Protein AF-A0A949VRE4-F1 (afdb_monomer_lite)

Sequence (128 aa):
MARHYPQAVNSWRTNWPLLASQYRYSERIRRLIYTTNPIEGFHARLRKYTKTKRVFDNDMALLKLLYLSQQRIMEKMAAKPIFAGKEIASEMRLLFGPRFDPQLANTDQQVMSLPRTPSFKTQQQSQQ

Secondary structure (DSSP, 8-state):
-TTT-HHHHHHHHHTHHHHHGGGGS-HHHHHHHH--HHHHHHHHHHHHHHTT----SSHHHHHHHHHHHHHHHHHHHHTSPPTTHHHHHHHHHHHHHHHH-TTGGGHHHHGGGSPPPPPTTTTSSS--

Radius of gyration: 26.45 Å; chains: 1; bounding box: 51×35×86 Å

pLDDT: mean 79.76, std 18.31, range [37.28, 95.06]

Structure (mmCIF, N/CA/C/O backbone):
data_AF-A0A949VRE4-F1
#
_entry.id   AF-A0A949VRE4-F1
#
loop_
_atom_site.group_PDB
_atom_site.id
_atom_site.type_symbol
_atom_site.label_atom_id
_atom_site.label_alt_id
_atom_site.label_comp_id
_atom_site.label_asym_id
_atom_site.label_entity_id
_atom_site.label_seq_id
_atom_site.pdbx_PDB_ins_code
_atom_site.Cartn_x
_atom_site.Cartn_y
_atom_site.Cartn_z
_atom_site.occupancy
_atom_site.B_iso_or_equiv
_atom_site.auth_seq_id
_atom_site.auth_comp_id
_atom_site.auth_asym_id
_atom_site.auth_atom_id
_atom_site.pdbx_PDB_model_num
ATOM 1 N N . MET A 1 1 ? -24.816 -14.560 -11.760 1.00 54.81 1 MET A N 1
ATOM 2 C CA . MET A 1 1 ? -23.465 -14.413 -11.165 1.00 54.81 1 MET A CA 1
ATOM 3 C C . MET A 1 1 ? -22.789 -15.761 -10.913 1.00 54.81 1 MET A C 1
ATOM 5 O O . MET A 1 1 ? -21.823 -16.052 -11.605 1.00 54.81 1 MET A O 1
ATOM 9 N N . ALA A 1 2 ? -23.309 -16.627 -10.031 1.00 60.38 2 ALA A N 1
ATOM 10 C CA . ALA A 1 2 ? -22.648 -17.904 -9.700 1.00 60.38 2 ALA A CA 1
ATOM 11 C C . ALA A 1 2 ? -22.457 -18.875 -10.887 1.00 60.38 2 ALA A C 1
ATOM 13 O O . ALA A 1 2 ? -21.444 -19.561 -10.942 1.00 60.38 2 ALA A O 1
ATOM 14 N N . ARG A 1 3 ? -23.379 -18.887 -11.864 1.00 69.81 3 ARG A N 1
ATOM 15 C CA . ARG A 1 3 ? -23.261 -19.710 -13.086 1.00 69.81 3 ARG A CA 1
ATOM 16 C C . ARG A 1 3 ? -22.182 -19.240 -14.072 1.00 69.81 3 ARG A C 1
ATOM 18 O O . ARG A 1 3 ? -21.669 -20.066 -14.810 1.00 69.81 3 ARG A O 1
ATOM 25 N N . HIS A 1 4 ? -21.847 -17.948 -14.089 1.00 85.06 4 HIS A N 1
ATOM 26 C CA . HIS A 1 4 ? -20.904 -17.381 -15.067 1.00 85.06 4 HIS A CA 1
ATOM 27 C C . HIS A 1 4 ? -19.476 -17.253 -14.521 1.00 85.06 4 HIS A C 1
ATOM 29 O O . HIS A 1 4 ? -18.529 -17.340 -15.293 1.00 85.06 4 HIS A O 1
ATOM 35 N N . TYR A 1 5 ? -19.307 -17.104 -13.199 1.00 89.88 5 TYR A N 1
ATOM 36 C CA . TYR A 1 5 ? -17.990 -16.987 -12.555 1.00 89.88 5 TYR A CA 1
ATOM 37 C C . TYR A 1 5 ? -17.879 -17.880 -11.309 1.00 89.88 5 TYR A C 1
ATOM 39 O O . TYR A 1 5 ? -17.739 -17.374 -10.189 1.00 89.88 5 TYR A O 1
ATOM 47 N N . PRO A 1 6 ? -17.944 -19.214 -11.470 1.00 90.00 6 PRO A N 1
ATOM 48 C CA . PRO A 1 6 ? -17.942 -20.140 -10.339 1.00 90.00 6 PRO A CA 1
ATOM 49 C C . PRO A 1 6 ? -16.656 -20.037 -9.509 1.00 90.00 6 PRO A C 1
ATOM 51 O O . PRO A 1 6 ? -16.715 -20.072 -8.283 1.00 90.00 6 PRO A O 1
ATOM 54 N N . GLN A 1 7 ? -15.503 -19.825 -10.154 1.00 89.06 7 GLN A N 1
ATOM 55 C CA . GLN A 1 7 ? -14.214 -19.695 -9.465 1.00 89.06 7 GLN A CA 1
ATOM 56 C C . GLN A 1 7 ? -14.120 -18.430 -8.609 1.00 89.06 7 GLN A C 1
ATOM 58 O O . GLN A 1 7 ? -13.633 -18.492 -7.481 1.00 89.06 7 GLN A O 1
ATOM 63 N N . ALA A 1 8 ? -14.627 -17.297 -9.108 1.00 88.94 8 ALA A N 1
ATOM 64 C CA . ALA A 1 8 ? -14.656 -16.061 -8.334 1.00 88.94 8 ALA A CA 1
ATOM 65 C C . ALA A 1 8 ? -15.502 -16.257 -7.071 1.00 88.94 8 ALA A C 1
ATOM 67 O O . ALA A 1 8 ? -15.019 -16.029 -5.966 1.00 88.94 8 ALA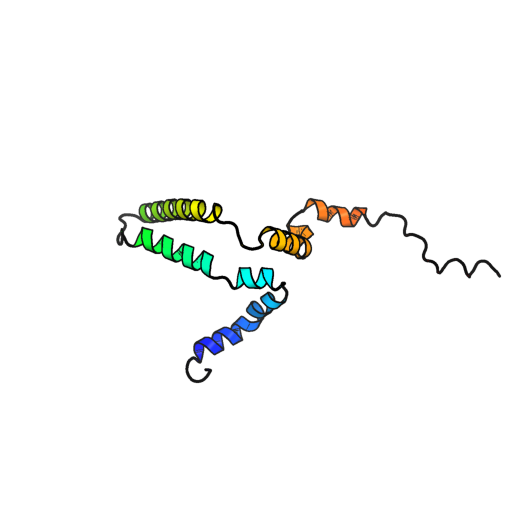 A O 1
ATOM 68 N N . VAL A 1 9 ? -16.728 -16.772 -7.217 1.00 91.12 9 VAL A N 1
ATOM 69 C CA . VAL A 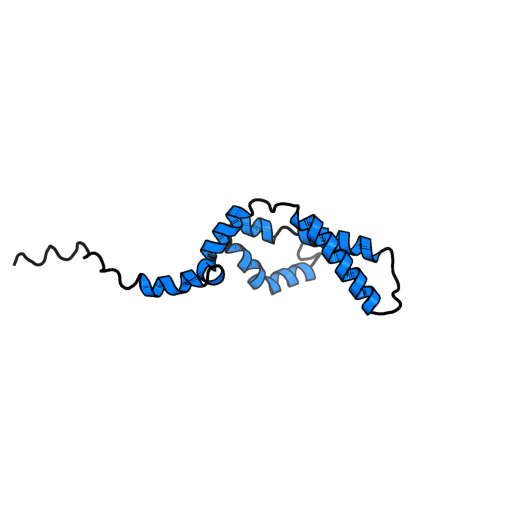1 9 ? -17.623 -17.026 -6.076 1.00 91.12 9 VAL A CA 1
ATOM 70 C C . VAL A 1 9 ? -17.011 -18.016 -5.084 1.00 91.12 9 VAL A C 1
ATOM 72 O O . VAL A 1 9 ? -17.131 -17.813 -3.878 1.00 91.12 9 VAL A O 1
ATOM 75 N N . ASN A 1 10 ? -16.330 -19.057 -5.569 1.00 92.19 10 ASN A N 1
ATOM 76 C CA . ASN A 1 10 ? -15.670 -20.023 -4.697 1.00 92.19 10 ASN A CA 1
ATOM 77 C C . ASN A 1 10 ? -14.537 -19.372 -3.887 1.00 92.19 10 ASN A C 1
ATOM 79 O O . ASN A 1 10 ? -14.503 -19.509 -2.671 1.00 92.19 10 ASN A O 1
ATOM 83 N N . SER A 1 11 ? -13.680 -18.573 -4.530 1.00 92.62 11 SER A N 1
ATOM 84 C CA . SER A 1 11 ? -12.620 -17.818 -3.847 1.00 92.62 11 SER A CA 1
ATOM 85 C C . SER A 1 11 ? -13.171 -16.876 -2.768 1.00 92.62 11 SER A C 1
ATOM 87 O O . SER A 1 11 ? -12.652 -16.844 -1.653 1.00 92.62 11 SER A O 1
ATOM 89 N N . TRP A 1 12 ? -14.265 -16.159 -3.052 1.00 91.94 12 TRP A N 1
ATOM 90 C CA . TRP A 1 12 ? -14.928 -15.300 -2.062 1.00 91.94 12 TRP A CA 1
ATOM 91 C C . TRP A 1 12 ? -15.446 -16.086 -0.855 1.00 91.94 12 TRP A C 1
ATOM 93 O O . TRP A 1 12 ? -15.286 -15.634 0.275 1.00 91.94 12 TRP A O 1
ATOM 103 N N . ARG A 1 13 ? -16.043 -17.264 -1.079 1.00 92.19 13 ARG A N 1
ATOM 104 C CA . ARG A 1 13 ? -16.552 -18.130 -0.003 1.00 92.19 13 ARG A CA 1
ATOM 105 C C . ARG A 1 13 ? -15.425 -18.701 0.848 1.00 92.19 13 ARG A C 1
ATOM 107 O O . ARG A 1 13 ? -15.507 -18.627 2.069 1.00 92.19 13 ARG A O 1
ATOM 114 N N . THR A 1 14 ? -14.367 -19.210 0.220 1.00 94.75 14 THR A N 1
ATOM 115 C CA . THR A 1 14 ? -13.198 -19.760 0.923 1.00 94.75 14 THR A CA 1
ATOM 116 C C . THR A 1 14 ? -12.510 -18.699 1.780 1.00 94.75 14 THR A C 1
ATOM 118 O O . THR A 1 14 ? -12.151 -18.963 2.922 1.00 94.75 14 THR A O 1
ATOM 121 N N . ASN A 1 15 ? -12.374 -17.477 1.260 1.00 93.69 15 ASN A N 1
ATOM 122 C CA . ASN A 1 15 ? -11.701 -16.376 1.953 1.00 93.69 15 ASN A CA 1
ATOM 123 C C . ASN A 1 15 ? -12.639 -15.544 2.845 1.00 93.69 15 ASN A C 1
ATOM 125 O O . ASN A 1 15 ? -12.195 -14.574 3.465 1.00 93.69 15 ASN A O 1
ATOM 129 N N . TRP A 1 16 ? -13.924 -15.904 2.937 1.00 92.81 16 TRP A N 1
ATOM 130 C CA . TRP A 1 16 ? -14.923 -15.141 3.685 1.00 92.81 16 TRP A CA 1
ATOM 131 C C . TRP A 1 16 ? -14.537 -14.872 5.148 1.00 92.81 16 TRP A C 1
ATOM 133 O O . TRP A 1 16 ? -14.692 -13.727 5.570 1.00 92.81 16 TRP A O 1
ATOM 143 N N . PRO A 1 17 ? -13.971 -15.827 5.920 1.00 92.88 17 PRO A N 1
ATOM 144 C CA . PRO A 1 17 ? -13.565 -15.559 7.303 1.00 92.88 17 PRO A CA 1
ATOM 145 C C . PRO A 1 17 ? -12.533 -14.429 7.429 1.00 92.88 17 PRO A C 1
ATOM 147 O O . PRO A 1 17 ? -12.586 -13.641 8.373 1.00 92.88 17 PRO A O 1
ATOM 150 N N . LEU A 1 18 ? -11.621 -14.310 6.457 1.00 89.06 18 LEU A N 1
ATOM 151 C CA . LEU A 1 18 ? -10.618 -13.246 6.426 1.00 89.06 18 LEU A CA 1
ATOM 152 C C . LEU A 1 18 ? -11.249 -11.906 6.036 1.00 89.06 18 LEU A C 1
ATOM 154 O O . LEU A 1 18 ? -11.014 -10.896 6.696 1.00 89.06 18 LEU A O 1
ATOM 158 N N . LEU A 1 19 ? -12.085 -11.897 4.999 1.00 89.88 19 LEU A N 1
ATOM 159 C CA . LEU A 1 19 ? -12.749 -10.687 4.505 1.00 89.88 19 LEU A CA 1
ATOM 160 C C . LEU A 1 19 ? -13.749 -10.127 5.528 1.00 89.88 19 LEU A C 1
ATOM 162 O O . LEU A 1 19 ? -13.835 -8.916 5.724 1.00 89.88 19 LEU A O 1
ATOM 166 N N . ALA A 1 20 ? -14.443 -11.004 6.257 1.00 91.06 20 ALA A N 1
ATOM 167 C CA . ALA A 1 20 ? -15.409 -10.618 7.278 1.00 91.06 20 ALA A CA 1
ATOM 168 C C . ALA A 1 20 ? -14.771 -9.823 8.436 1.00 91.06 20 ALA A C 1
ATOM 170 O O . ALA A 1 20 ? -15.431 -8.989 9.060 1.00 91.06 20 ALA A O 1
ATOM 171 N N . SER A 1 21 ? -13.471 -10.016 8.696 1.00 88.75 21 SER A N 1
ATOM 172 C CA . SER A 1 21 ? -12.741 -9.269 9.730 1.00 88.75 21 SER A CA 1
ATOM 173 C C . SER A 1 21 ? -12.742 -7.755 9.490 1.00 88.75 21 SER A C 1
ATOM 175 O O . SER A 1 21 ? -12.717 -6.980 10.448 1.00 88.75 21 SER A O 1
ATOM 177 N N . GLN A 1 22 ? -12.858 -7.322 8.230 1.00 86.94 22 GLN A N 1
ATOM 178 C CA . GLN A 1 22 ? -12.868 -5.909 7.861 1.00 86.94 22 GLN A CA 1
ATOM 179 C C . GLN A 1 22 ? -14.111 -5.172 8.376 1.00 86.94 22 GLN A C 1
ATOM 181 O O . GLN A 1 22 ? -14.060 -3.961 8.585 1.00 86.94 22 GLN A O 1
ATOM 186 N N . TYR A 1 23 ? -15.222 -5.876 8.626 1.00 89.25 23 TYR A N 1
ATOM 187 C CA . TYR A 1 23 ? -16.451 -5.260 9.139 1.00 89.25 23 TYR A CA 1
ATOM 188 C C . TYR A 1 23 ? -16.357 -4.825 10.605 1.00 89.25 23 TYR A C 1
ATOM 190 O O . TYR A 1 23 ? -17.238 -4.108 11.068 1.00 89.25 23 TYR A O 1
ATOM 198 N N . ARG A 1 24 ? -15.289 -5.206 11.317 1.00 89.69 24 ARG A N 1
ATOM 199 C CA . ARG A 1 24 ? -15.038 -4.790 12.705 1.00 89.69 24 ARG A CA 1
ATOM 200 C C . ARG A 1 24 ? -14.572 -3.334 12.832 1.00 89.69 24 ARG A C 1
ATOM 202 O O . ARG A 1 24 ? -14.557 -2.811 13.939 1.00 89.69 24 ARG A O 1
ATOM 209 N N . TYR A 1 25 ? -14.171 -2.704 11.729 1.00 90.25 25 TYR A N 1
ATOM 210 C CA . TYR A 1 25 ? -13.670 -1.329 11.698 1.00 90.25 25 TYR A CA 1
ATOM 211 C C . TYR A 1 25 ? -14.752 -0.327 11.264 1.00 90.25 25 TYR A C 1
ATOM 213 O O . TYR A 1 25 ? -15.702 -0.702 10.567 1.00 90.25 25 TYR A O 1
ATOM 221 N N . SER A 1 26 ? -14.594 0.960 11.608 1.00 91.94 26 SER A N 1
ATOM 222 C CA . SER A 1 26 ? -15.513 2.010 11.149 1.00 91.94 26 SER A CA 1
ATOM 223 C C . SER A 1 26 ? -15.537 2.153 9.626 1.00 91.94 26 SER A C 1
ATOM 225 O O . SER A 1 26 ? -14.679 1.662 8.886 1.00 91.94 26 SER A O 1
ATOM 227 N N . GLU A 1 27 ? -16.526 2.889 9.122 1.00 90.81 27 GLU A N 1
ATOM 228 C CA . GLU A 1 27 ? -16.622 3.220 7.701 1.00 90.81 27 GLU A CA 1
ATOM 229 C C . GLU A 1 27 ? -15.363 3.915 7.154 1.00 90.81 27 GLU A C 1
ATOM 231 O O . GLU A 1 27 ? -14.948 3.622 6.032 1.00 90.81 27 GLU A O 1
ATOM 236 N N . ARG A 1 28 ? -14.713 4.784 7.941 1.00 89.75 28 ARG A N 1
ATOM 237 C CA . ARG A 1 28 ? -13.529 5.539 7.494 1.00 89.75 28 ARG A CA 1
ATOM 238 C C . ARG A 1 28 ? -12.343 4.609 7.258 1.00 89.75 28 ARG A C 1
ATOM 240 O O . ARG A 1 28 ? -11.705 4.687 6.209 1.00 89.75 28 ARG A O 1
ATOM 247 N N . ILE A 1 29 ? -12.103 3.685 8.186 1.00 90.88 29 ILE A N 1
ATOM 248 C CA . ILE A 1 29 ? -11.057 2.667 8.053 1.00 90.88 29 ILE A CA 1
ATOM 249 C C . ILE A 1 29 ? -11.387 1.710 6.905 1.00 90.88 29 ILE A C 1
ATOM 251 O O . ILE A 1 29 ? -10.534 1.440 6.065 1.00 90.88 29 ILE A O 1
ATOM 255 N N . ARG A 1 30 ? -12.632 1.230 6.810 1.00 91.25 30 ARG A N 1
ATOM 256 C CA . ARG A 1 30 ? -13.043 0.330 5.719 1.00 91.25 30 ARG A CA 1
ATOM 257 C C . ARG A 1 30 ? -12.842 0.966 4.348 1.00 91.25 30 ARG A C 1
ATOM 259 O O . ARG A 1 30 ? -12.322 0.313 3.450 1.00 91.25 30 ARG A O 1
ATOM 266 N N . ARG A 1 31 ? -13.176 2.250 4.199 1.00 90.44 31 ARG A N 1
ATOM 267 C CA . ARG A 1 31 ? -12.937 3.013 2.967 1.00 90.44 31 ARG A CA 1
ATOM 268 C C . ARG A 1 31 ? -11.455 3.058 2.595 1.00 90.44 31 ARG A C 1
ATOM 270 O O . ARG A 1 31 ? -11.135 2.952 1.413 1.00 90.44 31 ARG A O 1
ATOM 277 N N . LEU A 1 32 ? -10.569 3.188 3.584 1.00 89.19 32 LEU A N 1
ATOM 278 C CA . LEU A 1 32 ? -9.125 3.133 3.369 1.00 89.19 32 LEU A CA 1
ATOM 279 C C . LEU A 1 32 ? -8.679 1.741 2.899 1.00 89.19 32 LEU A C 1
ATOM 281 O O . LEU A 1 32 ? -7.911 1.657 1.946 1.00 89.19 32 LEU A O 1
ATOM 285 N N . ILE A 1 33 ? -9.178 0.664 3.515 1.00 89.38 33 ILE A N 1
ATOM 286 C CA . ILE A 1 33 ? -8.773 -0.703 3.148 1.00 89.38 33 ILE A CA 1
ATOM 287 C C . ILE A 1 33 ? -9.313 -1.105 1.766 1.00 89.38 33 ILE A C 1
ATOM 289 O O . ILE A 1 33 ? -8.602 -1.728 0.984 1.00 89.38 33 ILE A O 1
ATOM 293 N N . TYR A 1 34 ? -10.557 -0.738 1.444 1.00 86.88 34 TYR A N 1
ATOM 294 C CA . TYR A 1 34 ? -11.162 -1.028 0.138 1.00 86.88 34 TYR A CA 1
ATOM 295 C C . TYR A 1 34 ? -10.632 -0.141 -0.990 1.00 86.88 34 TYR A C 1
ATOM 297 O O . TYR A 1 34 ? -10.884 -0.412 -2.162 1.00 86.88 34 TYR A O 1
ATOM 305 N N . THR A 1 35 ? -9.901 0.921 -0.659 1.00 88.00 35 THR A N 1
ATOM 306 C CA . THR A 1 35 ? -9.262 1.770 -1.654 1.00 88.00 35 THR A CA 1
ATOM 307 C C . THR A 1 35 ? -8.056 1.047 -2.256 1.00 88.00 35 THR A C 1
ATOM 309 O O . THR A 1 35 ? -7.010 0.892 -1.632 1.00 88.00 35 THR A O 1
ATOM 312 N N . THR A 1 36 ? -8.181 0.642 -3.518 1.00 84.00 36 THR A N 1
ATOM 313 C CA . THR A 1 36 ? -7.081 0.056 -4.299 1.00 84.00 36 THR A CA 1
ATOM 314 C C . THR A 1 36 ? -6.218 1.120 -4.986 1.00 84.00 36 THR A C 1
ATOM 316 O O . THR A 1 36 ? -5.095 0.828 -5.401 1.00 84.00 36 THR A O 1
ATOM 319 N N . ASN A 1 37 ? -6.687 2.376 -5.041 1.00 85.81 37 ASN A N 1
ATOM 320 C CA . ASN A 1 37 ? -6.047 3.491 -5.753 1.00 85.81 37 ASN A CA 1
ATOM 321 C C . ASN A 1 37 ? -4.537 3.666 -5.454 1.00 85.81 37 ASN A C 1
ATOM 323 O O . ASN A 1 37 ? 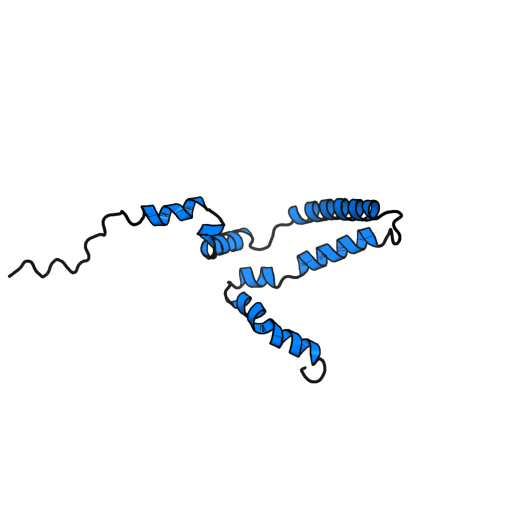-3.772 3.866 -6.403 1.00 85.81 37 ASN A O 1
ATOM 327 N N . PRO A 1 38 ? -4.047 3.592 -4.194 1.00 88.44 38 PRO A N 1
ATOM 328 C CA . PRO A 1 38 ? -2.615 3.688 -3.910 1.00 88.44 38 PRO A CA 1
ATOM 329 C C . PRO A 1 38 ? -1.799 2.556 -4.537 1.00 88.44 38 PRO A C 1
ATOM 331 O O . PRO A 1 38 ? -0.770 2.827 -5.158 1.00 88.44 38 PRO A O 1
ATOM 334 N N . ILE A 1 39 ? -2.269 1.311 -4.416 1.00 89.88 39 ILE A N 1
ATOM 335 C CA . ILE A 1 39 ? -1.591 0.114 -4.934 1.00 89.88 39 ILE A CA 1
ATOM 336 C C . ILE A 1 39 ? -1.647 0.070 -6.464 1.00 89.88 39 ILE A C 1
ATOM 338 O O . ILE A 1 39 ? -0.639 -0.179 -7.121 1.00 89.88 39 ILE A O 1
ATOM 342 N N . GLU A 1 40 ? -2.790 0.392 -7.064 1.00 92.19 40 GLU A N 1
ATOM 343 C CA . GLU A 1 40 ? -2.923 0.466 -8.519 1.00 92.19 40 GLU A CA 1
ATOM 344 C C . GLU A 1 40 ? -2.047 1.579 -9.094 1.00 92.19 40 GLU A C 1
ATOM 346 O O . GLU A 1 40 ? -1.313 1.371 -10.065 1.00 92.19 40 GLU A O 1
ATOM 351 N N . GLY A 1 41 ? -2.055 2.746 -8.445 1.00 90.50 41 GLY A N 1
ATOM 352 C CA . GLY A 1 41 ? -1.200 3.872 -8.793 1.00 90.50 41 GLY A CA 1
ATOM 353 C C . GLY A 1 41 ? 0.289 3.573 -8.602 1.00 90.50 41 GLY A C 1
ATOM 354 O O . GLY A 1 41 ? 1.104 4.099 -9.367 1.00 90.50 41 GLY A O 1
ATOM 355 N N . PHE A 1 42 ? 0.659 2.751 -7.614 1.00 93.06 42 PHE A N 1
ATOM 356 C CA . PHE A 1 42 ? 2.016 2.225 -7.440 1.00 93.06 42 PHE A CA 1
ATOM 357 C C . PHE A 1 42 ? 2.401 1.350 -8.633 1.00 93.06 42 PHE A C 1
ATOM 359 O O . PHE A 1 42 ? 3.359 1.656 -9.344 1.00 93.06 42 PHE A O 1
ATOM 366 N N . HIS A 1 43 ? 1.606 0.312 -8.906 1.00 92.94 43 HIS A N 1
ATOM 367 C CA . HIS A 1 43 ? 1.867 -0.650 -9.972 1.00 92.94 43 HIS A CA 1
ATOM 368 C C . HIS A 1 43 ? 1.905 0.007 -11.354 1.00 92.94 43 HIS A C 1
ATOM 370 O O . HIS A 1 43 ? 2.762 -0.324 -12.171 1.00 92.94 43 HIS A O 1
ATOM 376 N N . ALA A 1 44 ? 1.023 0.970 -11.629 1.00 92.56 44 ALA A N 1
ATOM 377 C CA . ALA A 1 44 ? 1.023 1.707 -12.889 1.00 92.56 44 ALA A CA 1
ATOM 378 C C . ALA A 1 44 ? 2.323 2.500 -13.095 1.00 92.56 44 ALA A C 1
ATOM 380 O O . ALA A 1 44 ? 2.907 2.468 -14.181 1.00 92.56 44 ALA A O 1
ATOM 381 N N . ARG A 1 45 ? 2.812 3.176 -12.047 1.00 92.75 45 ARG A N 1
ATOM 382 C CA . ARG A 1 45 ? 4.091 3.896 -12.093 1.00 92.75 45 ARG A CA 1
ATOM 383 C C . ARG A 1 45 ? 5.266 2.940 -12.237 1.00 92.75 45 ARG A C 1
ATOM 385 O O . ARG A 1 45 ? 6.142 3.201 -13.055 1.00 92.75 45 ARG A O 1
ATOM 392 N N . LEU A 1 46 ? 5.254 1.824 -11.516 1.00 93.06 46 LEU A N 1
ATOM 393 C CA . LEU A 1 46 ? 6.302 0.817 -11.616 1.00 93.06 46 LEU A CA 1
ATOM 394 C C . LEU A 1 46 ? 6.395 0.239 -13.038 1.00 93.06 46 LEU A C 1
ATOM 396 O O . LEU A 1 46 ? 7.472 0.244 -13.631 1.00 93.06 46 LEU A O 1
ATOM 400 N N . ARG A 1 47 ? 5.255 -0.133 -13.640 1.00 91.94 47 ARG A N 1
ATOM 401 C CA . ARG A 1 47 ? 5.183 -0.592 -15.040 1.00 91.94 47 ARG A CA 1
ATOM 402 C C . ARG A 1 47 ? 5.718 0.440 -16.033 1.00 91.94 47 ARG A C 1
ATOM 404 O O . ARG A 1 47 ? 6.318 0.065 -17.033 1.00 91.94 47 ARG A O 1
ATOM 411 N N . LYS A 1 48 ? 5.531 1.740 -15.773 1.00 91.44 48 LYS A N 1
ATOM 412 C CA . LYS A 1 48 ? 6.082 2.805 -16.626 1.00 91.44 48 LYS A CA 1
ATOM 413 C C . LYS A 1 48 ? 7.613 2.787 -16.642 1.00 91.44 48 LYS A C 1
ATOM 415 O O . LYS A 1 48 ? 8.196 2.986 -17.702 1.00 91.44 48 LYS A O 1
ATOM 420 N N . TYR A 1 49 ? 8.251 2.552 -15.495 1.00 89.12 49 TYR A N 1
ATOM 421 C CA . TYR A 1 49 ? 9.712 2.506 -15.399 1.00 89.12 49 TYR A CA 1
ATOM 422 C C . TYR A 1 49 ? 10.305 1.231 -16.006 1.00 89.12 49 TYR A C 1
ATOM 424 O O . TYR A 1 49 ? 11.367 1.293 -16.619 1.00 89.12 49 TYR A O 1
ATOM 432 N N . THR A 1 50 ? 9.611 0.097 -15.894 1.00 88.75 50 THR A N 1
ATOM 433 C CA . THR A 1 50 ? 10.093 -1.184 -16.431 1.00 88.75 50 THR A CA 1
ATOM 434 C C . THR A 1 50 ? 9.772 -1.389 -17.913 1.00 88.75 50 THR A C 1
ATOM 436 O O . THR A 1 50 ? 10.486 -2.125 -18.586 1.00 88.75 50 THR A O 1
ATOM 439 N N . LYS A 1 51 ? 8.770 -0.695 -18.480 1.00 88.88 51 LYS A N 1
ATOM 440 C CA . LYS A 1 51 ? 8.408 -0.815 -19.909 1.00 88.88 51 LYS A CA 1
ATOM 441 C C . LYS A 1 51 ? 9.573 -0.504 -20.862 1.00 88.88 51 LYS A C 1
ATOM 443 O O . LYS A 1 51 ? 9.644 -1.086 -21.938 1.00 88.88 51 LYS A O 1
ATOM 448 N N . THR A 1 52 ? 10.468 0.408 -20.485 1.00 86.56 52 THR A N 1
ATOM 449 C CA . THR A 1 52 ? 11.562 0.885 -21.352 1.00 86.56 52 THR A CA 1
ATOM 450 C C . THR A 1 52 ? 12.741 -0.092 -21.440 1.00 86.56 52 THR A C 1
ATOM 452 O O . THR A 1 52 ? 13.480 -0.068 -22.421 1.00 86.56 52 THR A O 1
ATOM 455 N N . LYS A 1 53 ? 12.943 -0.953 -20.435 1.00 84.75 53 LYS A N 1
ATOM 456 C CA . LYS A 1 53 ? 14.053 -1.917 -20.374 1.00 84.75 53 LYS A CA 1
ATOM 457 C C . LYS A 1 53 ? 13.486 -3.317 -20.153 1.00 84.75 53 LYS A C 1
ATOM 459 O O . LYS A 1 53 ? 13.174 -3.694 -19.031 1.00 84.75 53 LYS A O 1
ATOM 464 N N . ARG A 1 54 ? 13.309 -4.058 -21.252 1.00 83.00 54 ARG A N 1
ATOM 465 C CA . ARG A 1 54 ? 12.716 -5.407 -21.244 1.00 83.00 54 ARG A CA 1
ATOM 466 C C . ARG A 1 54 ? 13.721 -6.510 -20.900 1.00 83.00 54 ARG A C 1
ATOM 468 O O . ARG A 1 54 ? 13.313 -7.540 -20.380 1.00 83.00 54 ARG A O 1
ATOM 475 N N . VAL A 1 55 ? 15.000 -6.296 -21.196 1.00 88.81 55 VAL A N 1
ATOM 476 C CA . VAL A 1 55 ? 16.093 -7.237 -20.921 1.00 88.81 55 VAL A CA 1
ATOM 477 C C . VAL A 1 55 ? 17.117 -6.526 -20.047 1.00 88.81 55 VAL A C 1
ATOM 479 O O . VAL A 1 55 ? 17.392 -5.342 -20.258 1.00 88.81 55 VAL A O 1
ATOM 482 N N . PHE A 1 56 ? 17.630 -7.243 -19.054 1.00 90.00 56 PHE A N 1
ATOM 483 C CA . PHE A 1 56 ? 18.671 -6.784 -18.145 1.00 90.00 56 PHE A CA 1
ATOM 484 C C . PHE A 1 56 ? 19.868 -7.717 -18.271 1.00 90.00 56 PHE A C 1
ATOM 486 O O . PHE A 1 56 ? 19.688 -8.928 -18.354 1.00 90.00 56 PHE A O 1
ATOM 493 N N . ASP A 1 57 ? 21.072 -7.151 -18.245 1.00 91.19 57 ASP A N 1
ATOM 494 C CA . ASP A 1 57 ? 22.318 -7.920 -18.361 1.00 91.19 57 ASP A CA 1
ATOM 495 C C . ASP A 1 57 ? 22.677 -8.660 -17.054 1.00 91.19 57 ASP A C 1
ATOM 497 O O . ASP A 1 57 ? 23.522 -9.549 -17.046 1.00 91.19 57 ASP A O 1
ATOM 501 N N . ASN A 1 58 ? 22.063 -8.266 -15.930 1.00 93.38 58 ASN A N 1
ATOM 502 C CA . ASN A 1 58 ? 22.319 -8.773 -14.579 1.00 93.38 58 ASN A CA 1
ATOM 503 C C . ASN A 1 58 ? 21.120 -8.467 -13.656 1.00 93.38 58 ASN A C 1
ATOM 505 O O . ASN A 1 58 ? 20.558 -7.368 -13.712 1.00 93.38 58 ASN A O 1
ATOM 509 N N . ASP A 1 59 ? 20.795 -9.377 -12.739 1.00 93.12 59 ASP A N 1
ATOM 510 C CA . ASP A 1 59 ? 19.789 -9.201 -11.681 1.00 93.12 59 ASP A CA 1
ATOM 511 C C . ASP A 1 59 ? 20.018 -7.946 -10.819 1.00 93.12 59 ASP A C 1
ATOM 513 O O . ASP A 1 59 ? 19.072 -7.247 -10.449 1.00 93.12 59 ASP A O 1
ATOM 517 N N . MET A 1 60 ? 21.274 -7.576 -10.552 1.00 94.69 60 MET A N 1
ATOM 518 C CA . MET A 1 60 ? 21.609 -6.341 -9.835 1.00 94.69 60 MET A CA 1
ATOM 519 C C . MET A 1 60 ? 21.199 -5.081 -10.601 1.00 94.69 60 MET A C 1
ATOM 521 O O . MET A 1 60 ? 20.859 -4.070 -9.981 1.00 94.69 60 MET A O 1
ATOM 525 N N . ALA A 1 61 ? 21.225 -5.105 -11.936 1.00 91.44 61 ALA A N 1
ATOM 526 C CA . ALA A 1 61 ? 20.764 -3.975 -12.738 1.00 91.44 61 ALA A CA 1
ATOM 527 C C . ALA A 1 61 ? 19.242 -3.800 -12.603 1.00 91.44 61 ALA A C 1
ATOM 529 O O . ALA A 1 61 ? 18.760 -2.672 -12.457 1.00 91.44 61 ALA A O 1
ATOM 530 N N . LEU A 1 62 ? 18.500 -4.911 -12.562 1.00 91.06 62 LEU A N 1
ATOM 531 C CA . LEU A 1 62 ? 17.061 -4.918 -12.299 1.00 91.06 62 LEU A CA 1
ATOM 532 C C . LEU A 1 62 ? 16.742 -4.404 -10.886 1.00 91.06 62 LEU A C 1
ATOM 534 O O . LEU A 1 62 ? 15.906 -3.511 -10.734 1.00 91.06 62 LEU A O 1
ATOM 538 N N . LEU A 1 63 ? 17.436 -4.909 -9.861 1.00 94.12 63 LEU A N 1
ATOM 539 C CA . LEU A 1 63 ? 17.267 -4.481 -8.467 1.00 94.12 63 LEU A CA 1
ATOM 540 C C . LEU A 1 63 ? 17.522 -2.982 -8.287 1.00 94.12 63 LEU A C 1
ATOM 542 O O . LEU A 1 63 ? 16.714 -2.292 -7.665 1.00 94.12 63 LEU A O 1
ATOM 546 N N . LYS A 1 64 ? 1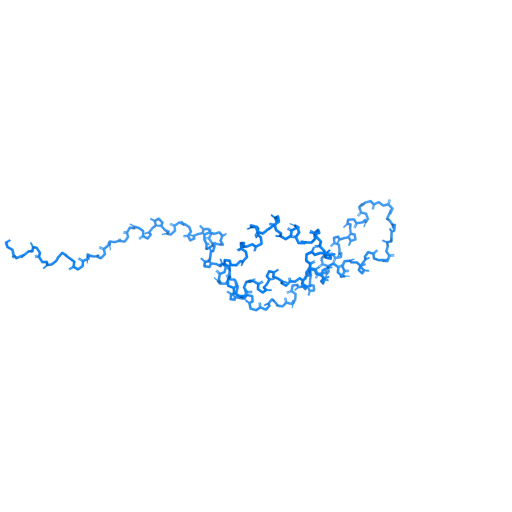8.602 -2.453 -8.876 1.00 94.12 64 LYS A N 1
ATOM 547 C CA . LYS A 1 64 ? 18.910 -1.014 -8.833 1.00 94.12 64 LYS A CA 1
ATOM 548 C C . LYS A 1 64 ? 17.807 -0.179 -9.477 1.00 94.12 64 LYS A C 1
ATOM 550 O O . LYS A 1 64 ? 17.402 0.835 -8.910 1.00 94.12 64 LYS A O 1
ATOM 555 N N . LEU A 1 65 ? 17.294 -0.601 -10.635 1.00 92.88 65 LEU A N 1
ATOM 556 C CA . LEU A 1 65 ? 16.187 0.094 -11.291 1.00 92.88 65 LEU A CA 1
ATOM 557 C C . LEU A 1 65 ? 14.928 0.082 -10.416 1.00 92.88 65 LEU A C 1
ATOM 559 O O . LEU A 1 65 ? 14.300 1.128 -10.239 1.00 92.88 65 LEU A O 1
ATOM 563 N N . LEU A 1 66 ? 14.576 -1.078 -9.856 1.00 93.00 66 LEU A N 1
ATOM 564 C CA . LEU A 1 66 ? 13.413 -1.232 -8.987 1.00 93.00 66 LEU A CA 1
ATOM 565 C C . LEU A 1 66 ? 13.531 -0.325 -7.760 1.00 93.00 66 LEU A C 1
ATOM 567 O O . LEU A 1 66 ? 12.621 0.463 -7.506 1.00 93.00 66 LEU A O 1
ATOM 571 N N . TYR A 1 67 ? 14.675 -0.354 -7.079 1.00 94.62 67 TYR A N 1
ATOM 572 C CA . TYR A 1 67 ? 14.954 0.475 -5.910 1.00 94.62 67 TYR A CA 1
ATOM 573 C C . TYR A 1 67 ? 14.821 1.974 -6.212 1.00 94.62 67 TYR A C 1
ATOM 575 O O . TYR A 1 67 ? 14.036 2.673 -5.569 1.00 94.62 67 TYR A O 1
ATOM 583 N N . LEU A 1 68 ? 15.508 2.468 -7.248 1.00 94.62 68 LEU A N 1
ATOM 584 C CA . LEU A 1 68 ? 15.450 3.884 -7.630 1.00 94.62 68 LEU A CA 1
ATOM 585 C C . LEU A 1 68 ? 14.040 4.305 -8.063 1.00 94.62 68 LEU A C 1
ATOM 587 O O . LEU A 1 68 ? 13.590 5.414 -7.765 1.00 94.62 68 LEU A O 1
ATOM 591 N N . SER A 1 69 ? 13.321 3.425 -8.765 1.00 93.56 69 SER A N 1
ATOM 592 C CA . SER A 1 69 ? 11.936 3.685 -9.157 1.00 93.56 69 SER A CA 1
ATOM 593 C C . SER A 1 69 ? 11.015 3.762 -7.940 1.00 93.56 69 SER A C 1
ATOM 595 O O . SER A 1 69 ? 10.198 4.678 -7.855 1.00 93.56 69 SER A O 1
ATOM 597 N N . GLN A 1 70 ? 11.187 2.864 -6.967 1.00 94.69 70 GLN A N 1
ATOM 598 C CA . GLN A 1 70 ? 10.421 2.848 -5.731 1.00 94.69 70 GLN A CA 1
ATOM 599 C C . GLN A 1 70 ? 10.651 4.131 -4.937 1.00 94.69 70 GLN A C 1
ATOM 601 O O . GLN A 1 70 ? 9.668 4.764 -4.560 1.00 94.69 70 GLN A O 1
ATOM 606 N N . GLN A 1 71 ? 11.902 4.564 -4.749 1.00 95.06 71 GLN A N 1
ATOM 607 C CA . GLN A 1 71 ? 12.204 5.812 -4.038 1.00 95.06 71 GLN A CA 1
ATOM 608 C C . GLN A 1 71 ? 11.478 7.011 -4.666 1.00 95.06 71 GLN A C 1
ATOM 610 O O . GLN A 1 71 ? 10.706 7.690 -3.991 1.00 95.06 71 GLN A O 1
ATOM 615 N N . ARG A 1 72 ? 11.585 7.182 -5.990 1.00 93.31 72 ARG A N 1
ATOM 616 C CA . ARG A 1 72 ? 10.884 8.255 -6.724 1.00 93.31 72 ARG A CA 1
ATOM 617 C C . ARG A 1 72 ? 9.360 8.176 -6.610 1.00 93.31 72 ARG A C 1
ATOM 619 O O . ARG A 1 72 ? 8.667 9.196 -6.622 1.00 93.31 72 ARG A O 1
ATOM 626 N N . ILE A 1 73 ? 8.801 6.966 -6.576 1.00 92.69 73 ILE A N 1
ATOM 627 C CA . ILE A 1 73 ? 7.357 6.762 -6.419 1.00 92.69 73 ILE A CA 1
ATOM 628 C C . ILE A 1 73 ? 6.922 7.138 -5.000 1.00 92.69 73 ILE A C 1
ATOM 630 O O . ILE A 1 73 ? 5.893 7.806 -4.862 1.00 92.69 73 ILE A O 1
ATOM 634 N N . MET A 1 74 ? 7.693 6.736 -3.988 1.00 92.81 74 MET A N 1
ATOM 635 C CA . MET A 1 74 ? 7.434 7.010 -2.574 1.00 92.81 74 MET A CA 1
ATOM 636 C C . MET A 1 74 ? 7.514 8.499 -2.260 1.00 92.81 74 MET A C 1
ATOM 638 O O . MET A 1 74 ? 6.581 9.013 -1.655 1.00 92.81 74 MET A O 1
ATOM 642 N N . GLU A 1 75 ? 8.519 9.218 -2.762 1.00 92.62 75 GLU A N 1
ATOM 643 C CA . GLU A 1 75 ? 8.617 10.682 -2.625 1.00 92.62 75 GLU A CA 1
ATOM 644 C C . GLU A 1 75 ? 7.331 11.383 -3.095 1.00 92.62 75 GLU A C 1
ATOM 646 O O . GLU A 1 75 ? 6.743 12.205 -2.393 1.00 92.62 75 GLU A O 1
ATOM 651 N N . LYS A 1 76 ? 6.819 10.988 -4.267 1.00 89.06 76 LYS A N 1
ATOM 652 C CA . LYS A 1 76 ? 5.576 11.546 -4.823 1.00 89.06 76 LYS A CA 1
ATOM 653 C C . LYS A 1 76 ? 4.317 11.124 -4.071 1.00 89.06 76 LYS A C 1
ATOM 655 O O . LYS A 1 76 ? 3.304 11.813 -4.170 1.00 89.06 76 LYS A O 1
ATOM 660 N N . MET A 1 77 ? 4.323 9.963 -3.418 1.00 87.50 77 MET A N 1
ATOM 661 C CA . MET A 1 77 ? 3.195 9.515 -2.597 1.00 87.50 77 MET A CA 1
ATOM 662 C C . MET A 1 77 ? 3.193 10.183 -1.227 1.00 87.50 77 MET A C 1
ATOM 664 O O . MET A 1 77 ? 2.122 10.557 -0.768 1.00 87.50 77 MET A O 1
ATOM 668 N N . ALA A 1 78 ? 4.363 10.382 -0.618 1.00 86.19 78 ALA A N 1
ATOM 669 C CA . ALA A 1 78 ? 4.510 11.040 0.676 1.00 86.19 78 ALA A CA 1
ATOM 670 C C . ALA A 1 78 ? 3.981 12.481 0.652 1.00 86.19 78 ALA A C 1
ATOM 672 O O . ALA A 1 78 ? 3.388 12.941 1.620 1.00 86.19 78 ALA A O 1
ATOM 673 N N . ALA A 1 79 ? 4.118 13.168 -0.485 1.00 87.12 79 ALA A N 1
ATOM 674 C CA . ALA A 1 79 ? 3.572 14.509 -0.678 1.00 87.12 79 ALA A CA 1
ATOM 675 C C . ALA A 1 79 ? 2.028 14.565 -0.743 1.00 87.12 79 ALA A C 1
ATOM 677 O O . ALA A 1 79 ? 1.458 15.654 -0.714 1.00 87.12 79 ALA A O 1
ATOM 678 N N . LYS A 1 80 ? 1.329 13.426 -0.870 1.00 85.25 80 LYS A N 1
ATOM 679 C CA . LYS A 1 80 ? -0.136 13.381 -0.990 1.00 85.25 80 LYS A CA 1
ATOM 680 C C . LYS A 1 80 ? -0.773 12.991 0.348 1.00 85.25 80 LYS A C 1
ATOM 682 O O . LYS A 1 80 ? -0.553 11.869 0.803 1.00 85.25 80 LYS A O 1
ATOM 687 N N . PRO A 1 81 ? -1.601 13.855 0.962 1.00 82.81 81 PRO A N 1
ATOM 688 C CA . PRO A 1 81 ? -2.260 13.517 2.215 1.00 82.81 81 PRO A CA 1
ATOM 689 C C . PRO A 1 81 ? -3.303 12.413 2.011 1.00 82.81 81 PRO A C 1
ATOM 691 O O . PRO A 1 81 ? -4.036 12.392 1.020 1.00 82.81 81 PRO A O 1
ATOM 694 N N . ILE A 1 82 ? -3.389 11.505 2.982 1.00 84.81 82 ILE A N 1
ATOM 695 C CA . ILE A 1 82 ? -4.444 10.491 3.043 1.00 84.81 82 ILE A CA 1
ATOM 696 C C . ILE A 1 82 ? -5.735 11.171 3.507 1.00 84.81 82 ILE A C 1
ATOM 698 O O . ILE A 1 82 ? -5.735 11.925 4.484 1.00 84.81 82 ILE A O 1
ATOM 702 N N . PHE A 1 83 ? -6.846 10.889 2.825 1.00 83.88 83 PHE A N 1
ATOM 703 C CA . PHE A 1 83 ? -8.163 11.369 3.237 1.00 83.88 83 PHE A CA 1
ATOM 704 C C . PHE A 1 83 ? -8.473 10.916 4.670 1.00 83.88 83 PHE A C 1
ATOM 706 O O . PHE A 1 83 ? -8.368 9.727 4.966 1.00 83.88 83 PHE A O 1
ATOM 713 N N . ALA A 1 84 ? -8.871 11.850 5.542 1.00 83.94 84 ALA A N 1
ATOM 714 C CA . ALA A 1 84 ? -9.209 11.568 6.942 1.00 83.94 84 ALA A CA 1
ATOM 715 C C . ALA A 1 84 ? -8.090 10.876 7.756 1.00 83.94 84 ALA A C 1
ATOM 717 O O . ALA A 1 84 ? -8.364 10.149 8.712 1.00 83.94 84 ALA A O 1
ATOM 718 N N . GLY A 1 85 ? -6.821 11.058 7.368 1.00 85.62 85 GLY A N 1
ATOM 719 C CA . GLY A 1 85 ? -5.703 10.314 7.953 1.00 85.62 85 GLY A CA 1
ATOM 720 C C . GLY A 1 85 ? -5.520 10.526 9.461 1.00 85.62 85 GLY A C 1
ATOM 721 O O . GLY A 1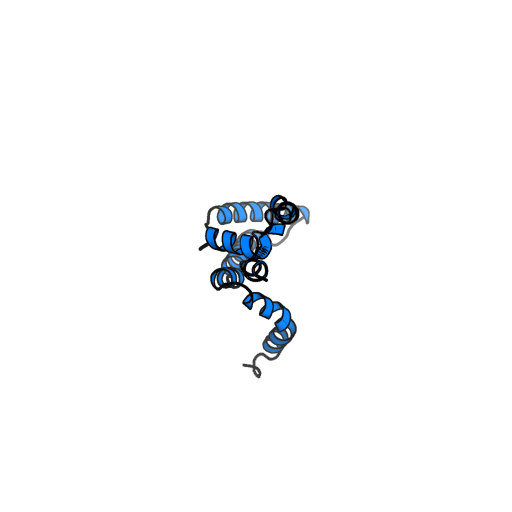 85 ? -5.187 9.577 10.167 1.00 85.62 85 GLY A O 1
ATOM 722 N N . LYS A 1 86 ? -5.773 11.738 9.975 1.00 88.44 86 LYS A N 1
ATOM 723 C CA . LYS A 1 86 ? -5.615 12.051 11.408 1.00 88.44 86 LYS A CA 1
ATOM 724 C C . LYS A 1 86 ? -6.646 11.318 12.258 1.00 88.44 86 LYS A C 1
ATOM 726 O O . LYS A 1 86 ? -6.321 10.779 13.309 1.00 88.44 86 LYS A O 1
ATOM 731 N N . GLU A 1 87 ? -7.878 11.270 11.784 1.00 90.00 87 GLU A N 1
ATOM 732 C CA . GLU A 1 87 ? -8.979 10.662 12.512 1.00 90.00 87 GLU A CA 1
ATOM 733 C C . GLU A 1 87 ? -8.929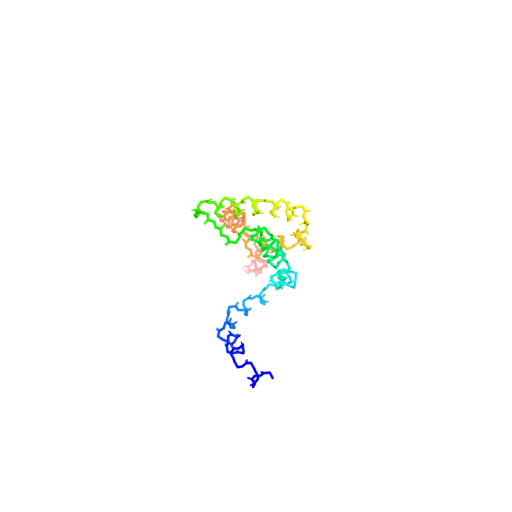 9.138 12.447 1.00 90.00 87 GLU A C 1
ATOM 735 O O . GLU A 1 87 ? -9.176 8.467 13.448 1.00 90.00 87 GLU A O 1
ATOM 740 N N . ILE A 1 88 ? -8.520 8.590 11.299 1.00 90.56 88 ILE A N 1
ATOM 741 C CA . ILE A 1 88 ? -8.197 7.166 11.176 1.00 90.56 88 ILE A CA 1
ATOM 742 C C . ILE A 1 88 ? -7.067 6.801 12.147 1.00 90.56 88 ILE A C 1
ATOM 744 O O . ILE A 1 88 ? -7.163 5.789 12.834 1.00 90.56 88 ILE A O 1
ATOM 748 N N . ALA A 1 89 ? -6.024 7.631 12.257 1.00 88.94 89 ALA A N 1
ATOM 749 C CA . ALA A 1 89 ? -4.936 7.397 13.203 1.00 88.94 89 ALA A CA 1
ATOM 750 C C . ALA A 1 89 ? -5.413 7.439 14.665 1.00 88.94 89 ALA A C 1
ATOM 752 O O . ALA A 1 89 ? -5.024 6.572 15.446 1.00 88.94 89 ALA A O 1
ATOM 753 N N . SER A 1 90 ? -6.289 8.382 15.038 1.00 88.88 90 SER A N 1
ATOM 754 C CA . SER A 1 90 ? -6.869 8.410 16.388 1.00 88.88 90 SER A CA 1
ATOM 755 C C . SER A 1 90 ? -7.735 7.186 16.679 1.00 88.88 90 SER A C 1
ATOM 757 O O . SER A 1 90 ? -7.623 6.606 17.753 1.00 88.88 90 SER A O 1
ATOM 759 N N . GLU A 1 91 ? -8.550 6.746 15.719 1.00 89.81 91 GLU A N 1
ATOM 760 C CA . GLU A 1 91 ? -9.391 5.561 15.884 1.00 89.81 91 GLU A CA 1
ATOM 761 C C . GLU A 1 91 ? -8.537 4.293 16.023 1.00 89.81 91 GLU A C 1
ATOM 763 O O . GLU A 1 91 ? -8.760 3.484 16.921 1.00 89.81 91 GLU A O 1
ATOM 768 N N . MET A 1 92 ? -7.499 4.149 15.195 1.00 88.56 92 MET A N 1
ATOM 769 C CA . MET A 1 92 ? -6.543 3.043 15.295 1.00 88.56 92 MET A CA 1
ATOM 770 C C . MET A 1 92 ? -5.806 3.035 16.633 1.00 88.56 92 MET A C 1
ATOM 772 O O . MET A 1 92 ? -5.613 1.970 17.217 1.00 88.56 92 MET A O 1
ATOM 776 N N . ARG A 1 93 ? -5.428 4.211 17.144 1.00 88.50 93 ARG A N 1
ATOM 777 C CA . ARG A 1 93 ? -4.804 4.345 18.462 1.00 88.50 93 ARG A CA 1
ATOM 778 C C . ARG A 1 93 ? -5.761 3.948 19.588 1.00 88.50 93 ARG A C 1
ATOM 780 O O . ARG A 1 93 ? -5.309 3.361 20.556 1.00 88.50 93 ARG A O 1
ATOM 787 N N . LEU A 1 94 ? -7.068 4.179 19.462 1.00 87.81 94 LEU A N 1
ATOM 788 C CA . LEU A 1 94 ? -8.050 3.681 20.436 1.00 87.81 94 LEU A CA 1
ATOM 789 C C . LEU A 1 94 ? -8.227 2.157 20.347 1.00 87.81 94 LEU A C 1
ATOM 791 O O . LEU A 1 94 ? -8.253 1.481 21.370 1.00 87.81 94 LEU A O 1
ATOM 795 N N . LEU A 1 95 ? -8.305 1.604 19.132 1.00 87.50 95 LEU A N 1
ATOM 796 C CA . LEU A 1 95 ? -8.498 0.164 18.907 1.00 87.50 95 LEU A CA 1
ATOM 797 C C . LEU A 1 95 ? -7.271 -0.685 19.280 1.00 87.50 95 LEU A C 1
ATOM 799 O O . LEU A 1 95 ? -7.416 -1.848 19.654 1.00 87.50 95 LEU A O 1
ATOM 803 N N . PHE A 1 96 ? -6.064 -0.126 19.162 1.00 87.12 96 PHE A N 1
ATOM 804 C CA . PHE A 1 96 ? -4.799 -0.849 19.321 1.00 87.12 96 PHE A CA 1
ATOM 805 C C . PHE A 1 96 ? -3.799 -0.136 20.243 1.00 87.12 96 PHE A C 1
ATOM 807 O O . PHE A 1 96 ? -2.600 -0.381 20.124 1.00 87.12 96 PHE A O 1
ATOM 814 N N . GLY A 1 97 ? -4.262 0.732 21.148 1.00 80.12 97 GLY A N 1
ATOM 815 C CA . GLY A 1 97 ? -3.436 1.639 21.965 1.00 80.12 97 GLY A CA 1
ATOM 816 C C . GLY A 1 97 ? -2.131 1.055 22.510 1.00 80.12 97 GLY A C 1
ATOM 817 O O . GLY A 1 97 ? -1.072 1.605 22.200 1.00 80.12 97 GLY A O 1
ATOM 818 N N . PRO A 1 98 ? -2.151 -0.107 23.191 1.00 81.00 98 PRO A N 1
ATOM 819 C CA . PRO A 1 98 ? -0.937 -0.729 23.726 1.00 81.00 98 PRO A CA 1
ATOM 820 C C . PRO A 1 98 ? 0.135 -1.087 22.678 1.00 81.00 98 PRO A C 1
ATOM 822 O O . PRO A 1 98 ? 1.299 -1.258 23.025 1.00 81.00 98 PRO A O 1
ATOM 825 N N . ARG A 1 99 ? -0.227 -1.213 21.392 1.00 80.56 99 ARG A N 1
ATOM 826 C CA . ARG A 1 99 ? 0.708 -1.490 20.283 1.00 80.56 99 ARG A CA 1
ATOM 827 C C . ARG A 1 99 ? 1.335 -0.228 19.693 1.00 80.56 99 ARG A C 1
ATOM 829 O O . ARG A 1 99 ? 2.399 -0.318 19.090 1.00 80.56 99 ARG A O 1
ATOM 836 N N . PHE A 1 100 ? 0.658 0.912 19.811 1.00 76.88 100 PHE A N 1
ATOM 837 C CA . PHE A 1 100 ? 1.123 2.190 19.270 1.00 76.88 100 PHE A CA 1
ATOM 838 C C . PHE A 1 100 ? 1.959 2.970 20.279 1.00 76.88 100 PHE A C 1
ATOM 840 O O . PHE A 1 100 ? 2.931 3.608 19.887 1.00 76.88 100 PHE A O 1
ATOM 847 N N . ASP A 1 101 ? 1.621 2.871 21.565 1.00 76.19 101 ASP A N 1
ATOM 848 C CA . ASP A 1 101 ? 2.334 3.543 22.645 1.00 76.19 101 ASP A CA 1
ATOM 849 C C . ASP A 1 101 ? 2.674 2.519 23.743 1.00 76.19 101 ASP A C 1
ATOM 851 O O . ASP A 1 101 ? 1.911 2.347 24.697 1.00 76.19 101 ASP A O 1
ATOM 855 N N . PRO A 1 102 ? 3.834 1.838 23.653 1.00 65.12 102 PRO A N 1
ATOM 856 C CA . PRO A 1 102 ? 4.253 0.838 24.642 1.00 65.12 102 PRO A CA 1
ATOM 857 C C . PRO A 1 102 ? 4.367 1.398 26.068 1.00 65.12 102 PRO A C 1
ATOM 859 O O . PRO A 1 102 ? 4.345 0.647 27.036 1.00 65.12 102 PRO A O 1
ATOM 862 N N . GLN A 1 103 ? 4.480 2.723 26.207 1.00 63.25 103 GLN A N 1
ATOM 863 C CA . GLN A 1 103 ? 4.542 3.408 27.499 1.00 63.25 103 GLN A CA 1
ATOM 864 C C . GLN A 1 103 ? 3.187 3.442 28.227 1.00 63.25 103 GLN A C 1
ATOM 866 O O . GLN A 1 103 ? 3.175 3.458 29.454 1.00 63.25 103 GLN A O 1
ATOM 871 N N . LEU A 1 104 ? 2.059 3.389 27.502 1.00 56.16 104 LEU A N 1
ATOM 872 C CA . LEU A 1 104 ? 0.713 3.327 28.093 1.00 56.16 104 LEU A CA 1
ATOM 873 C C . LEU A 1 104 ? 0.376 1.929 28.635 1.00 56.16 104 LEU A C 1
ATOM 875 O O . LEU A 1 104 ? -0.490 1.798 29.494 1.00 56.16 104 LEU A O 1
ATOM 879 N N . ALA A 1 105 ? 1.082 0.886 28.183 1.00 55.22 105 ALA A N 1
ATOM 880 C CA . ALA A 1 105 ? 0.863 -0.491 28.635 1.00 55.22 105 ALA A CA 1
ATOM 881 C C . ALA A 1 105 ? 1.250 -0.714 30.112 1.00 55.22 105 ALA A C 1
ATOM 883 O O . ALA A 1 105 ? 0.736 -1.625 30.754 1.00 55.22 105 ALA A O 1
ATOM 884 N N . ASN A 1 106 ? 2.127 0.130 30.664 1.00 51.28 106 ASN A N 1
ATOM 885 C CA . ASN A 1 106 ? 2.533 0.066 32.072 1.00 51.28 106 ASN A CA 1
ATOM 886 C C . ASN A 1 106 ? 1.596 0.860 32.997 1.00 51.28 106 ASN A C 1
ATOM 888 O O . ASN A 1 106 ? 1.625 0.685 34.215 1.00 51.28 106 ASN A O 1
ATOM 892 N N . THR A 1 107 ? 0.750 1.731 32.441 1.00 50.47 107 THR A N 1
ATOM 893 C CA . THR A 1 107 ? -0.136 2.604 33.219 1.00 50.47 107 THR A CA 1
ATOM 894 C C . THR A 1 107 ? -1.327 1.836 33.798 1.00 50.47 107 THR A C 1
ATOM 896 O O . THR A 1 107 ? -1.761 2.145 34.907 1.00 50.47 107 THR A O 1
ATOM 899 N N . ASP A 1 108 ? -1.776 0.758 33.148 1.00 45.50 108 ASP A N 1
ATOM 900 C CA . ASP A 1 108 ? -2.847 -0.109 33.666 1.00 45.50 108 ASP A CA 1
ATOM 901 C C . ASP A 1 108 ? -2.457 -0.830 34.973 1.00 45.50 108 ASP A C 1
ATOM 903 O O . ASP A 1 108 ? -3.324 -1.152 35.786 1.00 45.50 108 ASP A O 1
ATOM 907 N N . GLN A 1 109 ? -1.157 -1.017 35.242 1.00 43.28 109 GLN A N 1
ATOM 908 C CA . GLN A 1 109 ? -0.680 -1.538 36.531 1.00 43.28 109 GLN A CA 1
ATOM 909 C C . GLN A 1 109 ? -0.587 -0.464 37.627 1.00 43.28 109 GLN A C 1
ATOM 911 O O . GLN A 1 109 ? -0.626 -0.802 38.808 1.00 43.28 109 GLN A O 1
ATOM 916 N N . GLN A 1 110 ? -0.516 0.823 37.269 1.00 43.44 110 GLN A N 1
ATOM 917 C CA . GLN A 1 110 ? -0.461 1.940 38.224 1.00 43.44 110 GLN A CA 1
ATOM 918 C C . GLN A 1 110 ? -1.839 2.560 38.514 1.00 43.44 110 GLN A C 1
ATOM 920 O O . GLN A 1 110 ? -2.047 3.121 39.585 1.00 43.44 110 GLN A O 1
ATOM 925 N N . VAL A 1 111 ? -2.822 2.419 37.617 1.00 45.50 111 VAL A N 1
ATOM 926 C CA . VAL A 1 111 ? -4.201 2.902 37.848 1.00 45.50 111 VAL A CA 1
ATOM 927 C C . VAL A 1 111 ? -4.978 1.983 38.810 1.00 45.50 111 VAL A C 1
ATOM 929 O O . VAL A 1 111 ? -5.957 2.409 39.424 1.00 45.50 111 VAL A O 1
ATOM 932 N N . MET A 1 112 ? -4.502 0.753 39.044 1.00 44.81 112 MET A N 1
ATOM 933 C CA . MET A 1 112 ? -5.117 -0.204 39.976 1.00 44.81 112 MET A CA 1
ATOM 934 C C . MET A 1 112 ? -4.757 0.025 41.461 1.00 44.81 112 MET A C 1
ATOM 936 O O . MET A 1 112 ? -5.226 -0.722 42.320 1.00 44.81 112 MET A O 1
ATOM 940 N N . SER A 1 113 ? -3.974 1.066 41.783 1.00 44.00 113 SER A N 1
ATOM 941 C CA . SER A 1 113 ? -3.636 1.466 43.162 1.00 44.00 113 SER A CA 1
ATOM 942 C C . SER A 1 113 ? -4.284 2.776 43.631 1.00 44.00 113 SER A C 1
ATOM 944 O O . SER A 1 113 ? -3.941 3.264 44.707 1.00 44.00 113 SER A O 1
ATOM 946 N N . LEU A 1 114 ? -5.225 3.362 42.880 1.00 40.81 114 LEU A N 1
ATOM 947 C CA . LEU A 1 114 ? -6.030 4.462 43.422 1.00 40.81 114 LEU A CA 1
ATOM 948 C C . LEU A 1 114 ? -7.061 3.915 44.426 1.00 40.81 114 LEU A C 1
ATOM 950 O O . LEU A 1 114 ? -7.707 2.900 44.139 1.00 40.81 114 LEU A O 1
ATOM 954 N N . PRO A 1 115 ? -7.237 4.555 45.602 1.00 40.72 115 PRO A N 1
ATOM 955 C CA . PRO A 1 115 ? -8.219 4.116 46.583 1.00 40.72 115 PRO A CA 1
ATOM 956 C C . PRO A 1 115 ? -9.599 4.157 45.931 1.00 40.72 115 PRO A C 1
ATOM 958 O O . PRO A 1 115 ? -10.067 5.215 45.509 1.00 40.72 115 PRO A O 1
ATOM 961 N N . ARG A 1 116 ? -10.235 2.985 45.813 1.00 44.78 116 ARG A N 1
ATOM 962 C CA . ARG A 1 116 ? -11.613 2.878 45.330 1.00 44.78 116 ARG A CA 1
ATOM 963 C C . ARG A 1 116 ? -12.462 3.811 46.185 1.00 44.78 116 ARG A C 1
ATOM 965 O O . ARG A 1 116 ? -12.512 3.651 47.404 1.00 44.78 116 ARG A O 1
ATOM 972 N N . THR A 1 117 ? -13.116 4.776 45.551 1.00 50.84 117 THR A N 1
ATOM 973 C CA . THR A 1 117 ? -14.155 5.576 46.194 1.00 50.84 117 THR A CA 1
ATOM 974 C C . THR A 1 117 ? -15.169 4.618 46.827 1.00 50.84 117 THR A C 1
ATOM 976 O O . THR A 1 117 ? -15.618 3.681 46.155 1.00 50.84 117 THR A O 1
ATOM 979 N N . PRO A 1 118 ? -15.498 4.773 48.121 1.00 37.28 118 PRO A N 1
ATOM 980 C CA . PRO A 1 118 ? -16.426 3.866 48.773 1.00 37.28 118 PRO A CA 1
ATOM 981 C C . PRO A 1 118 ? -17.783 3.965 48.073 1.00 37.28 118 PRO A C 1
ATOM 983 O O . PRO A 1 118 ? -18.352 5.042 47.909 1.00 37.28 118 PRO A O 1
ATOM 986 N N . SER A 1 119 ? -18.270 2.818 47.604 1.00 40.75 119 SER A N 1
ATOM 987 C CA . SER A 1 119 ? -19.583 2.690 46.980 1.00 40.75 119 SER A CA 1
ATOM 988 C C . SER A 1 119 ? -20.679 3.087 47.977 1.00 40.75 119 SER A C 1
ATOM 990 O O . SER A 1 119 ? -20.632 2.697 49.143 1.00 40.75 119 SER A O 1
ATOM 992 N N . PHE A 1 120 ? -21.701 3.800 47.493 1.00 43.25 120 PHE A N 1
ATOM 993 C CA . PHE A 1 120 ? -22.870 4.320 48.226 1.00 43.25 120 PHE A CA 1
ATOM 994 C C . PHE A 1 120 ? -23.691 3.284 49.026 1.00 43.25 120 PHE A C 1
ATOM 996 O O . PHE A 1 120 ? -24.675 3.642 49.668 1.00 43.25 120 PHE A O 1
ATOM 1003 N N . LYS A 1 121 ? -23.319 2.000 49.014 1.00 41.31 121 LYS A N 1
ATOM 1004 C CA . LYS A 1 121 ? -24.009 0.945 49.770 1.00 41.31 121 LYS A CA 1
ATOM 1005 C C . LYS A 1 121 ? -23.512 0.768 51.209 1.00 41.31 121 LYS A C 1
ATOM 1007 O O . LYS A 1 121 ? -24.148 0.039 51.962 1.00 41.31 121 LYS A O 1
ATOM 1012 N N . THR A 1 122 ? -22.468 1.479 51.634 1.00 46.41 122 THR A N 1
ATOM 1013 C CA . THR A 1 122 ? -21.959 1.419 53.019 1.00 46.41 122 THR A CA 1
ATOM 1014 C C . THR A 1 122 ? -22.382 2.639 53.846 1.00 46.41 122 THR A C 1
ATOM 1016 O O . THR A 1 122 ? -21.562 3.268 54.504 1.00 46.41 122 THR A O 1
ATOM 1019 N N . GLN A 1 123 ? -23.663 3.016 53.792 1.00 41.28 123 GLN A N 1
ATOM 1020 C CA . GLN A 1 123 ? -24.253 4.004 54.717 1.00 41.28 123 GLN A CA 1
ATOM 1021 C C . GLN A 1 123 ? -25.618 3.585 55.292 1.00 41.28 123 GLN A C 1
ATOM 1023 O O . GLN A 1 123 ? -26.277 4.389 55.938 1.00 41.28 123 GLN A O 1
ATOM 1028 N N . GLN A 1 124 ? -26.043 2.326 55.124 1.00 44.47 124 GLN A N 1
ATOM 1029 C CA . GLN A 1 124 ? -27.294 1.829 55.730 1.00 44.47 124 GLN A CA 1
ATOM 1030 C C . GLN A 1 124 ? -27.110 0.692 56.747 1.00 44.47 124 GLN A C 1
ATOM 1032 O O . GLN A 1 124 ? -28.096 0.132 57.205 1.00 44.47 124 GLN A O 1
ATOM 1037 N N . GLN A 1 125 ? -25.877 0.358 57.144 1.00 44.44 125 GLN A N 1
ATOM 1038 C CA . GLN A 1 125 ? -25.628 -0.672 58.171 1.00 44.44 125 GLN A CA 1
ATOM 1039 C C . GLN A 1 125 ? -25.046 -0.130 59.484 1.00 44.44 125 GLN A C 1
ATOM 1041 O O . GLN A 1 125 ? -24.645 -0.910 60.336 1.00 44.44 125 GLN A O 1
ATOM 1046 N N . SER A 1 126 ? -25.043 1.189 59.687 1.00 44.84 126 SER A N 1
ATOM 1047 C CA . SER A 1 126 ? -24.592 1.825 60.939 1.00 44.84 126 SER A CA 1
ATOM 1048 C C . SER A 1 126 ? -25.730 2.533 61.690 1.00 44.84 126 SER A C 1
ATOM 1050 O O . SER A 1 126 ? -25.517 3.561 62.326 1.00 44.84 126 SER A O 1
ATOM 1052 N N . GLN A 1 127 ? -26.950 1.997 61.598 1.00 44.72 127 GLN A N 1
ATOM 1053 C CA . GLN A 1 127 ? -28.052 2.300 62.519 1.00 44.72 127 GLN A CA 1
ATOM 1054 C C . GLN A 1 127 ? -28.839 1.019 62.830 1.00 44.72 127 GLN A C 1
ATOM 1056 O O . GLN A 1 127 ? -29.996 0.898 62.438 1.00 44.72 127 GLN A O 1
ATOM 1061 N N . GLN A 1 128 ? -28.182 0.060 63.488 1.00 40.72 128 GLN A N 1
ATOM 1062 C CA . GLN A 1 128 ? -28.746 -0.798 64.540 1.00 40.72 128 GLN A CA 1
ATOM 1063 C C . GLN A 1 128 ? -27.631 -1.114 65.534 1.00 40.72 128 GLN A C 1
ATOM 1065 O O . GLN A 1 128 ? -26.492 -1.336 65.062 1.00 40.72 128 GLN A O 1
#

Foldseek 3Di:
DCVPCVPVVVVCVVCVVVVVVLVVDDPLVSCVVPDCPLVVVLVVQQCVQCVVPVDDPDPVVVVVSSVVSNVVSVVVVVPDDDVCVVVVVVRVCVVPVCVVDVPVVCVVVVVVPDPPDDPPPPPPPPPD